Protein AF-A0A8S0R671-F1 (afdb_monomer)

Radius of gyration: 24.03 Å; Cα contacts (8 Å, |Δi|>4): 93; chains: 1; bounding box: 63×41×82 Å

Mean predicted aligned error: 10.49 Å

InterPro domains:
  IPR001005 SANT/Myb domain [PF00249] (14-62)
  IPR001005 SANT/Myb domain [PF00249] (70-111)
  IPR001005 SANT/Myb domain [PS50090] (9-62)
  IPR001005 SANT/Myb domain [PS50090] (63-113)
  IPR001005 SANT/Myb domain [SM00717] (13-64)
  IPR001005 SANT/Myb domain [SM00717] (67-115)
  IPR001005 SANT/Myb domain [cd00167] (17-62)
  IPR001005 SANT/Myb domain [cd00167] (70-111)
  IPR009057 Homedomain-like superfamily [SSF46689] (11-109)
  IPR017930 Myb domain [PS51294] (9-66)
  IPR017930 Myb domain [PS51294] (67-117)

Organism: NCBI:txid158383

Secondary structure (DSSP, 8-state):
-PPPPSS-SSSPPPSPPPHHHHHHHHHHHHHH-S-S-TTTHHHHTT-SS-HHHHHHHIIIIISTT---SPPPHHHHHHHHHHHHHH-S-HHHHHTTSTT--HHHHHHHIIIIIHHHHHHHHHHHHHHTT------------

Foldseek 3Di:
DDDDPQDPPPQQDDDDDDPVNLVLLLVLCVVPNPPDDLSCSCVVSVHSHTSVVSVCCQQQPRPPFADPDDDDPVLLVLLLVCCVVPNLPLCVSVVVPGNHHSVNSVVCCVPPNVVVSCVPPPVVVVVVPDDDPPPPPPDDD

Solvent-accessible surface area (backbone atoms only — not compara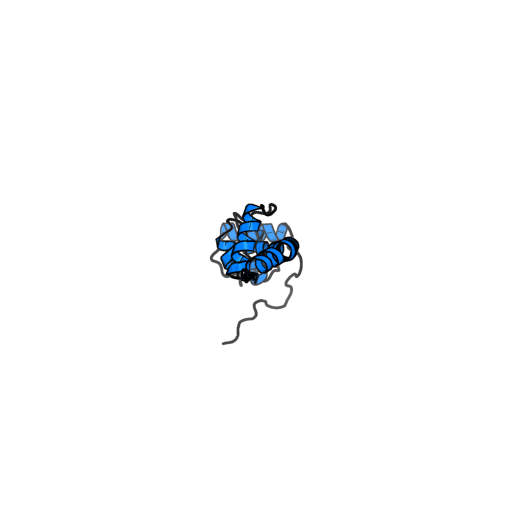ble to full-atom values): 8760 Å² total; per-residue (Å²): 136,82,80,75,72,76,58,77,86,78,78,61,66,81,78,85,84,49,73,68,58,51,48,37,52,48,54,45,37,75,73,65,46,85,88,59,66,42,74,57,42,23,66,77,44,74,41,56,45,41,16,70,56,53,50,52,46,35,74,71,71,65,45,85,71,63,61,87,68,83,87,46,74,67,55,50,52,52,53,53,54,45,34,74,76,63,45,91,48,34,66,64,55,24,73,77,36,92,36,48,40,33,67,55,53,53,49,44,34,76,75,56,42,54,64,52,46,57,67,62,46,51,59,58,57,58,64,72,68,64,76,80,79,81,78,78,78,80,75,88,130

Structure (mmCIF, N/CA/C/O backbone):
data_AF-A0A8S0R671-F1
#
_entry.id   AF-A0A8S0R671-F1
#
loop_
_atom_site.group_PDB
_atom_site.id
_atom_site.type_symbol
_atom_site.label_atom_id
_atom_site.label_alt_id
_atom_site.label_comp_id
_atom_site.label_asym_id
_atom_site.label_entity_id
_atom_site.label_seq_id
_atom_site.pdbx_PDB_ins_code
_atom_site.Cartn_x
_atom_site.Cartn_y
_atom_site.Cartn_z
_atom_site.occupancy
_atom_site.B_iso_or_equiv
_atom_site.auth_seq_id
_atom_site.auth_comp_id
_atom_site.auth_asym_id
_atom_site.auth_atom_id
_atom_site.pdbx_PDB_model_num
ATOM 1 N N . MET A 1 1 ? 8.371 -31.415 -7.630 1.00 36.06 1 MET A N 1
ATOM 2 C CA . MET A 1 1 ? 8.473 -30.213 -8.490 1.00 36.06 1 MET A CA 1
ATOM 3 C C . MET A 1 1 ? 9.060 -29.065 -7.672 1.00 36.06 1 MET A C 1
ATOM 5 O O . MET A 1 1 ? 8.401 -28.579 -6.759 1.00 36.06 1 MET A O 1
ATOM 9 N N . GLY A 1 2 ? 10.325 -28.704 -7.906 1.00 46.03 2 GLY A N 1
ATOM 10 C CA . GLY A 1 2 ? 11.020 -27.655 -7.149 1.00 46.03 2 GLY A CA 1
ATOM 11 C C . GLY A 1 2 ? 10.556 -26.263 -7.574 1.00 46.03 2 GLY A C 1
ATOM 12 O O . GLY A 1 2 ? 10.480 -25.978 -8.765 1.00 46.03 2 GLY A O 1
ATOM 13 N N . ARG A 1 3 ? 10.226 -25.390 -6.616 1.00 56.22 3 ARG A N 1
ATOM 14 C CA . ARG A 1 3 ? 9.912 -23.986 -6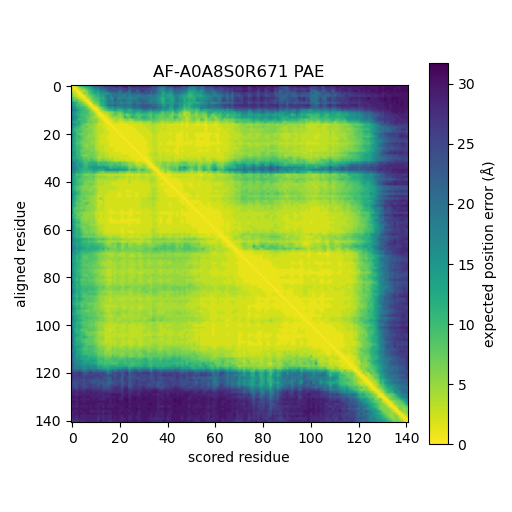.914 1.00 56.22 3 ARG A CA 1
ATOM 15 C C . ARG A 1 3 ? 11.162 -23.326 -7.494 1.00 56.22 3 ARG A C 1
ATOM 17 O O . ARG A 1 3 ? 12.172 -23.234 -6.799 1.00 56.22 3 ARG A O 1
ATOM 24 N N . THR A 1 4 ? 11.089 -22.854 -8.736 1.00 55.31 4 THR A N 1
ATOM 25 C CA . THR A 1 4 ? 12.147 -22.041 -9.344 1.00 55.31 4 THR A CA 1
ATOM 26 C C . THR A 1 4 ? 12.462 -20.866 -8.413 1.00 55.31 4 THR A C 1
ATOM 28 O O . THR A 1 4 ? 11.531 -20.175 -7.979 1.00 55.31 4 THR A O 1
ATOM 31 N N . PRO A 1 5 ? 13.736 -20.628 -8.055 1.00 60.19 5 PRO A N 1
ATOM 32 C CA . PRO A 1 5 ? 14.099 -19.487 -7.232 1.00 60.19 5 PRO A CA 1
ATOM 33 C C . PRO A 1 5 ? 13.581 -18.198 -7.877 1.00 60.19 5 PRO A C 1
ATOM 35 O O . PRO A 1 5 ? 13.854 -17.922 -9.040 1.00 60.19 5 PRO A O 1
ATOM 38 N N . CYS A 1 6 ? 12.844 -17.392 -7.109 1.00 58.38 6 CYS A N 1
ATOM 39 C CA . CYS A 1 6 ? 12.229 -16.133 -7.559 1.00 58.38 6 CYS A CA 1
ATOM 40 C C . CYS A 1 6 ? 13.254 -15.091 -8.076 1.00 58.38 6 CYS A C 1
ATOM 42 O O . CYS A 1 6 ? 12.870 -14.038 -8.589 1.00 58.38 6 CYS A O 1
ATOM 44 N N . CYS A 1 7 ? 14.553 -15.339 -7.905 1.00 61.09 7 CYS A N 1
ATOM 45 C CA . CYS A 1 7 ? 15.629 -14.468 -8.346 1.00 61.09 7 CYS A CA 1
ATOM 46 C C . CYS A 1 7 ? 16.919 -15.259 -8.605 1.00 61.09 7 CYS A C 1
ATOM 48 O O . CYS A 1 7 ? 17.367 -16.037 -7.761 1.00 61.09 7 CYS A O 1
ATOM 50 N N . VAL A 1 8 ? 17.559 -14.993 -9.746 1.00 58.25 8 VAL A N 1
ATOM 51 C CA . VAL A 1 8 ? 18.979 -15.301 -9.947 1.00 58.25 8 VAL A CA 1
ATOM 52 C C . VAL A 1 8 ? 19.743 -14.314 -9.058 1.00 58.25 8 VAL A C 1
ATOM 54 O O . VAL A 1 8 ? 19.559 -13.105 -9.175 1.00 58.25 8 VAL A O 1
ATOM 57 N N . LYS A 1 9 ? 20.504 -14.807 -8.076 1.00 57.28 9 LYS A N 1
ATOM 58 C CA . LYS A 1 9 ? 21.034 -14.013 -6.944 1.00 57.28 9 LYS A CA 1
ATOM 59 C C . LYS A 1 9 ? 22.060 -12.928 -7.321 1.00 57.28 9 LYS A C 1
ATOM 61 O O . LYS A 1 9 ? 22.477 -12.181 -6.440 1.00 57.28 9 LYS A O 1
ATOM 66 N N . ALA A 1 10 ? 22.455 -12.805 -8.585 1.00 56.50 10 ALA A N 1
ATOM 67 C CA . ALA A 1 10 ? 23.418 -11.799 -9.013 1.00 56.50 10 ALA A CA 1
ATOM 68 C C . ALA A 1 10 ? 22.731 -10.433 -9.234 1.00 56.50 10 ALA A C 1
ATOM 70 O O . ALA A 1 10 ? 21.884 -10.288 -10.109 1.00 56.50 10 ALA A O 1
ATOM 71 N N . ASN A 1 11 ? 23.124 -9.420 -8.451 1.00 65.81 11 ASN A N 1
ATOM 72 C CA . ASN A 1 11 ? 22.869 -7.985 -8.687 1.00 65.81 11 ASN A CA 1
ATOM 73 C C . ASN A 1 11 ? 21.435 -7.433 -8.515 1.00 65.81 11 ASN A C 1
ATOM 75 O O . ASN A 1 11 ? 21.104 -6.388 -9.081 1.00 65.81 11 ASN A O 1
ATOM 79 N N . VAL A 1 12 ? 20.588 -8.052 -7.685 1.00 75.81 12 VAL A N 1
ATOM 80 C CA . VAL A 1 12 ? 19.294 -7.449 -7.298 1.00 75.81 12 VAL A CA 1
ATOM 81 C C . VAL A 1 12 ? 19.500 -6.374 -6.221 1.00 75.81 12 VAL A C 1
ATOM 83 O O . VAL A 1 12 ? 19.967 -6.677 -5.121 1.00 75.81 12 VAL A O 1
ATOM 86 N N . LYS A 1 13 ? 19.097 -5.128 -6.503 1.00 77.81 13 LYS A N 1
ATOM 87 C CA . LYS A 1 13 ? 19.128 -4.008 -5.549 1.00 77.81 13 LYS A CA 1
ATOM 88 C C . LYS A 1 13 ? 18.127 -4.257 -4.416 1.00 77.81 13 LYS A C 1
ATOM 90 O O . LYS A 1 13 ? 16.940 -4.502 -4.651 1.00 77.81 13 LYS A O 1
ATOM 95 N N . LYS A 1 14 ? 18.609 -4.170 -3.175 1.00 78.31 14 LYS A N 1
ATOM 96 C CA . LYS A 1 14 ? 17.790 -4.177 -1.953 1.00 78.31 14 LYS A CA 1
ATOM 97 C C . LYS A 1 14 ? 17.642 -2.743 -1.433 1.00 78.31 14 LYS A C 1
ATOM 99 O O . LYS A 1 14 ? 18.521 -1.919 -1.659 1.00 78.31 14 LYS A O 1
ATOM 104 N N . GLY A 1 15 ? 16.543 -2.458 -0.736 1.00 86.56 15 GLY A N 1
ATOM 105 C CA . GLY A 1 15 ? 16.280 -1.148 -0.127 1.00 86.56 15 GLY A CA 1
ATOM 106 C C . GLY A 1 15 ? 15.115 -0.384 -0.760 1.00 86.56 15 GLY A C 1
ATOM 107 O O . GLY A 1 15 ? 14.314 -0.952 -1.510 1.00 86.56 15 GLY A O 1
ATOM 108 N N . HIS A 1 16 ? 15.015 0.901 -0.422 1.00 91.88 16 HIS A N 1
ATOM 109 C CA . HIS A 1 16 ? 13.930 1.795 -0.833 1.00 91.88 16 HIS A CA 1
ATOM 110 C C . HIS A 1 16 ? 13.828 1.919 -2.354 1.00 91.88 16 HIS A C 1
ATOM 112 O O . HIS A 1 16 ? 14.839 1.861 -3.055 1.00 91.88 16 HIS A O 1
ATOM 118 N N . TRP A 1 17 ? 12.600 2.031 -2.857 1.00 94.94 17 TRP A N 1
ATOM 119 C CA . TRP A 1 17 ? 12.326 2.345 -4.258 1.00 94.94 17 TRP A CA 1
ATOM 120 C C . TRP A 1 17 ? 12.594 3.823 -4.502 1.00 94.94 17 TRP A C 1
ATOM 122 O O . TRP A 1 17 ? 12.148 4.656 -3.714 1.00 94.94 17 TRP A O 1
ATOM 132 N N . THR A 1 18 ? 13.337 4.131 -5.560 1.00 95.38 18 THR A N 1
ATOM 133 C CA . THR A 1 18 ? 13.540 5.519 -5.982 1.00 95.38 18 THR A CA 1
ATOM 134 C C . THR A 1 18 ? 12.423 5.961 -6.933 1.00 95.38 18 THR A C 1
ATOM 136 O O . THR A 1 18 ? 11.780 5.102 -7.550 1.00 95.38 18 THR A O 1
ATOM 139 N N . PRO A 1 19 ? 12.187 7.276 -7.089 1.00 95.56 19 PRO A N 1
ATOM 140 C CA . PRO A 1 19 ? 11.196 7.789 -8.033 1.00 95.56 19 PRO A CA 1
ATOM 141 C C . PRO A 1 19 ? 11.413 7.295 -9.470 1.00 95.56 19 PRO A C 1
ATOM 143 O O . PRO A 1 19 ? 10.449 7.002 -10.170 1.00 95.56 19 PRO A O 1
ATOM 146 N N . GLU A 1 20 ? 12.665 7.121 -9.897 1.00 95.81 20 GLU A N 1
ATOM 147 C CA . GLU A 1 20 ? 13.006 6.613 -11.232 1.00 95.81 20 GLU A CA 1
ATOM 148 C C . GLU A 1 20 ? 12.625 5.136 -11.384 1.00 95.81 20 GLU A C 1
ATOM 150 O O . GLU A 1 20 ? 12.154 4.713 -12.440 1.00 95.81 20 GLU A O 1
ATOM 155 N N . GLU A 1 21 ? 12.818 4.330 -10.333 1.00 95.94 21 GLU A N 1
ATOM 156 C CA . GLU A 1 21 ? 12.378 2.932 -10.324 1.00 95.94 21 GLU A CA 1
ATOM 157 C C . GLU A 1 21 ? 10.845 2.841 -10.368 1.00 95.94 21 GLU A C 1
ATOM 159 O O . GLU A 1 21 ? 10.298 2.016 -11.103 1.00 95.94 21 GLU A O 1
ATOM 164 N N . ASP A 1 22 ? 10.151 3.701 -9.618 1.00 96.50 22 ASP A N 1
ATOM 165 C CA . ASP A 1 22 ? 8.688 3.773 -9.623 1.00 96.50 22 ASP A CA 1
ATOM 166 C C . ASP A 1 22 ? 8.140 4.211 -10.984 1.00 96.50 22 ASP A C 1
ATOM 168 O O . ASP A 1 22 ? 7.158 3.638 -11.457 1.00 96.50 22 ASP A O 1
ATOM 172 N N . TRP A 1 23 ? 8.780 5.191 -11.626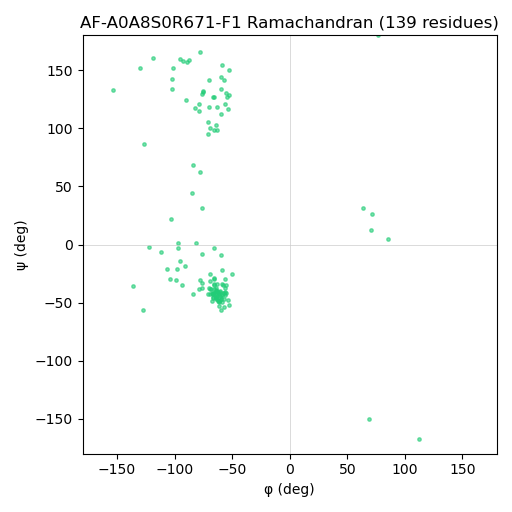 1.00 96.38 23 TRP A N 1
ATOM 173 C CA . TRP A 1 23 ? 8.407 5.658 -12.959 1.00 96.38 23 TRP A CA 1
ATOM 174 C C . TRP A 1 23 ? 8.543 4.542 -13.999 1.00 96.38 23 TRP A C 1
ATOM 176 O O . TRP A 1 23 ? 7.573 4.244 -14.691 1.00 96.38 23 TRP A O 1
ATOM 186 N N . LYS A 1 24 ? 9.684 3.838 -14.031 1.00 96.06 24 LYS A N 1
ATOM 187 C CA . LYS A 1 24 ? 9.887 2.682 -14.926 1.00 96.06 24 LYS A CA 1
ATOM 188 C C . LYS A 1 24 ? 8.841 1.592 -14.711 1.00 96.06 24 LYS A C 1
ATOM 190 O O . LYS A 1 24 ? 8.354 0.990 -15.666 1.00 96.06 24 LYS A O 1
ATOM 195 N N . LEU A 1 25 ? 8.506 1.312 -13.449 1.00 95.38 25 LEU A N 1
ATOM 196 C CA . LEU A 1 25 ? 7.492 0.316 -13.124 1.00 95.38 25 LEU A CA 1
ATOM 197 C C . LEU A 1 25 ? 6.101 0.760 -13.597 1.00 95.38 25 LEU A C 1
ATOM 199 O O . LEU A 1 25 ? 5.383 -0.058 -14.162 1.00 95.38 25 LEU A O 1
ATOM 203 N N . LYS A 1 26 ? 5.734 2.032 -13.399 1.00 94.69 26 LYS A N 1
ATOM 204 C CA . LYS A 1 26 ? 4.465 2.601 -13.881 1.00 94.69 26 LYS A CA 1
ATOM 205 C C . LYS A 1 26 ? 4.357 2.558 -15.396 1.00 94.69 26 LYS A C 1
ATOM 207 O O . LYS A 1 26 ? 3.411 1.971 -15.909 1.00 94.69 26 LYS A O 1
ATOM 212 N N . GLU A 1 27 ? 5.359 3.084 -16.090 1.00 94.88 27 GLU A N 1
ATOM 213 C CA . GLU A 1 27 ? 5.400 3.118 -17.550 1.00 94.88 27 GLU A CA 1
ATOM 214 C C . GLU A 1 27 ? 5.248 1.709 -18.142 1.00 94.88 27 GLU A C 1
ATOM 216 O O . GLU A 1 27 ? 4.475 1.486 -19.074 1.00 94.88 27 GLU A O 1
ATOM 221 N N . TYR A 1 28 ? 5.946 0.725 -17.567 1.00 94.25 28 TYR A N 1
ATOM 222 C CA . TYR A 1 28 ? 5.829 -0.658 -18.013 1.00 94.25 28 TYR A CA 1
ATOM 223 C C . TYR A 1 28 ? 4.405 -1.210 -17.841 1.00 94.25 28 TYR A C 1
ATOM 225 O O . TYR A 1 28 ? 3.902 -1.886 -18.739 1.00 94.25 28 TYR A O 1
ATOM 233 N N . MET A 1 29 ? 3.756 -0.928 -16.707 1.00 92.69 29 MET A N 1
ATOM 234 C CA . MET A 1 29 ? 2.397 -1.400 -16.402 1.00 92.69 29 MET A CA 1
ATOM 235 C C . MET A 1 29 ? 1.336 -0.752 -17.280 1.00 92.69 29 MET A C 1
ATOM 237 O O . MET A 1 29 ? 0.399 -1.424 -17.695 1.00 92.69 29 MET A O 1
ATOM 241 N N . GLU A 1 30 ? 1.484 0.534 -17.580 1.00 90.81 30 GLU A N 1
ATOM 242 C CA . GLU A 1 30 ? 0.577 1.255 -18.474 1.00 90.81 30 GLU A CA 1
ATOM 243 C C . GLU A 1 30 ? 0.672 0.718 -19.907 1.00 90.81 30 GLU A C 1
ATOM 245 O O . GLU A 1 30 ? -0.347 0.557 -20.572 1.00 90.81 30 GLU A O 1
ATOM 250 N N . LYS A 1 31 ? 1.882 0.361 -20.361 1.00 90.75 31 LYS A N 1
ATOM 251 C CA . LYS A 1 31 ? 2.116 -0.182 -21.709 1.00 90.75 31 LYS A CA 1
ATOM 252 C C . LYS A 1 31 ? 1.704 -1.647 -21.878 1.00 90.75 31 LYS A C 1
ATOM 254 O O . LYS A 1 31 ? 1.261 -2.026 -22.955 1.00 90.75 31 LYS A O 1
ATOM 259 N N . ASN A 1 32 ? 1.906 -2.486 -20.858 1.00 89.25 32 ASN A N 1
ATOM 260 C CA . ASN A 1 32 ? 1.764 -3.948 -20.973 1.00 89.25 32 ASN A CA 1
ATOM 261 C C . ASN A 1 32 ? 0.576 -4.518 -20.178 1.00 89.25 32 ASN A C 1
ATOM 263 O O . ASN A 1 32 ? 0.304 -5.714 -20.267 1.00 89.25 32 ASN A O 1
ATOM 267 N N . GLY A 1 33 ? -0.110 -3.693 -19.385 1.00 83.88 33 GLY A N 1
ATOM 268 C CA . GLY A 1 33 ? -1.156 -4.128 -18.467 1.00 83.88 33 GLY A CA 1
ATOM 269 C C . GLY A 1 33 ? -0.623 -4.790 -17.190 1.00 83.88 33 GLY A C 1
ATOM 270 O O . GLY A 1 33 ? 0.579 -4.926 -16.953 1.00 83.88 33 GLY A O 1
ATOM 271 N N . THR A 1 34 ? -1.556 -5.197 -16.328 1.00 77.69 34 THR A N 1
ATOM 272 C CA . THR A 1 34 ? -1.280 -5.807 -15.014 1.00 77.69 34 THR A CA 1
ATOM 273 C C . THR A 1 34 ? -1.281 -7.338 -15.042 1.00 77.69 34 THR A C 1
ATOM 275 O O . THR A 1 34 ? -0.783 -7.975 -14.106 1.00 77.69 34 THR A O 1
ATOM 278 N N . GLU A 1 35 ? -1.796 -7.932 -16.120 1.00 67.56 35 GLU A N 1
ATOM 279 C CA . GLU A 1 35 ? -1.820 -9.372 -16.389 1.00 67.56 35 GLU A CA 1
ATOM 280 C C . GLU A 1 35 ? -0.492 -9.806 -17.019 1.00 67.56 35 GLU A C 1
ATOM 282 O O . GLU A 1 35 ? -0.383 -10.128 -18.197 1.00 67.56 35 GLU A O 1
ATOM 287 N N . GLY A 1 36 ? 0.571 -9.749 -16.217 1.00 70.94 36 GLY A N 1
ATOM 288 C CA . GLY A 1 36 ? 1.931 -10.015 -16.673 1.00 70.94 36 GLY A CA 1
ATOM 289 C C . GLY A 1 36 ? 2.682 -11.003 -15.790 1.00 70.94 36 GLY A C 1
ATOM 290 O O . GLY A 1 36 ? 2.480 -11.093 -14.575 1.00 70.94 36 GLY A O 1
ATOM 291 N N . ASN A 1 37 ? 3.629 -11.724 -16.393 1.00 83.62 37 ASN A N 1
ATOM 292 C CA . ASN A 1 37 ? 4.569 -12.557 -15.653 1.00 83.62 37 ASN A CA 1
ATOM 293 C C . ASN A 1 37 ? 5.566 -11.676 -14.879 1.00 83.62 37 ASN A C 1
ATOM 295 O O . ASN A 1 37 ? 6.621 -11.288 -15.399 1.00 83.62 37 ASN A O 1
ATOM 299 N N . TRP A 1 38 ? 5.244 -11.425 -13.605 1.00 89.19 38 TRP A N 1
ATOM 300 C CA . TRP A 1 38 ? 6.073 -10.687 -12.648 1.00 89.19 38 TRP A CA 1
ATOM 301 C C . TRP A 1 38 ? 7.516 -11.185 -12.573 1.00 89.19 38 TRP A C 1
ATOM 303 O O . TRP A 1 38 ? 8.390 -10.408 -12.216 1.00 89.19 38 TRP A O 1
ATOM 313 N N . THR A 1 39 ? 7.800 -12.444 -12.910 1.00 86.44 39 THR A N 1
ATOM 314 C CA . THR A 1 39 ? 9.162 -12.997 -12.890 1.00 86.44 39 THR A CA 1
ATOM 315 C C . THR A 1 39 ? 10.054 -12.350 -13.949 1.00 86.44 39 THR A C 1
ATOM 317 O O . THR A 1 39 ? 11.197 -12.012 -13.658 1.00 86.44 39 THR A O 1
ATOM 320 N N . THR A 1 40 ? 9.529 -12.132 -15.158 1.00 87.06 40 THR A N 1
ATOM 321 C CA . THR A 1 40 ? 10.290 -11.549 -16.286 1.00 87.06 40 THR A CA 1
ATOM 322 C C . THR A 1 40 ? 10.186 -10.028 -16.357 1.00 87.06 40 THR A C 1
ATOM 324 O O . THR A 1 40 ? 11.018 -9.368 -16.978 1.00 87.06 40 THR A O 1
ATOM 327 N N . LEU A 1 41 ? 9.174 -9.467 -15.692 1.00 91.62 41 LEU A N 1
ATOM 328 C CA . LEU A 1 41 ? 8.859 -8.046 -15.719 1.00 91.62 41 LEU A CA 1
ATOM 329 C C . LEU A 1 41 ? 10.037 -7.133 -15.351 1.00 91.62 41 LEU A C 1
ATOM 331 O O . LEU A 1 41 ? 10.272 -6.187 -16.096 1.00 91.62 41 LEU A O 1
ATOM 335 N N . PRO A 1 42 ? 10.808 -7.371 -14.268 1.00 91.31 42 PRO A N 1
ATOM 336 C CA . PRO A 1 42 ? 11.860 -6.441 -13.878 1.00 91.31 42 PRO A CA 1
ATOM 337 C C . PRO A 1 42 ? 12.922 -6.272 -14.963 1.00 91.31 42 PRO A C 1
ATOM 339 O O . PRO A 1 42 ? 13.332 -5.151 -15.237 1.00 91.31 42 PRO A O 1
ATOM 342 N N . GLN A 1 43 ? 13.316 -7.365 -15.624 1.00 89.56 43 GLN A N 1
ATOM 343 C CA . GLN A 1 43 ? 14.291 -7.319 -16.712 1.00 89.56 43 GLN A CA 1
ATOM 344 C C . GLN A 1 43 ? 13.752 -6.514 -17.898 1.00 89.56 43 GLN A C 1
ATOM 346 O O . GLN A 1 43 ? 14.451 -5.645 -18.410 1.00 89.56 43 GLN A O 1
ATOM 351 N N . LYS A 1 44 ? 12.494 -6.754 -18.290 1.00 90.75 44 LYS A N 1
ATOM 352 C CA . LYS A 1 44 ? 11.842 -6.032 -19.393 1.00 90.75 44 LYS A CA 1
ATOM 353 C C . LYS A 1 44 ? 11.635 -4.543 -19.090 1.00 90.75 44 LYS A C 1
ATOM 355 O O . LYS A 1 44 ? 11.753 -3.724 -19.989 1.00 90.75 44 LYS A O 1
ATOM 360 N N . ALA A 1 45 ? 11.373 -4.194 -17.832 1.00 91.81 45 ALA A N 1
ATOM 361 C CA . ALA A 1 45 ? 11.230 -2.814 -17.367 1.00 91.81 45 ALA A CA 1
ATOM 362 C C . ALA A 1 45 ? 12.580 -2.116 -17.085 1.00 91.81 45 ALA A C 1
ATOM 364 O O . ALA A 1 45 ? 12.604 -0.984 -16.601 1.00 91.81 45 ALA A O 1
ATOM 365 N N . GLY A 1 46 ? 13.719 -2.785 -17.312 1.00 92.00 46 GLY A N 1
ATOM 366 C CA . GLY A 1 46 ? 15.042 -2.224 -17.017 1.00 92.00 46 GLY A CA 1
ATOM 367 C C . GLY A 1 46 ? 15.273 -1.949 -15.522 1.00 92.00 46 GLY A C 1
ATOM 368 O O . GLY A 1 46 ? 15.979 -1.001 -15.159 1.00 92.00 46 GLY A O 1
ATOM 369 N N . LEU A 1 47 ? 14.655 -2.752 -14.652 1.00 92.62 47 LEU A N 1
ATOM 370 C CA . LEU A 1 47 ? 14.737 -2.673 -13.196 1.00 92.62 47 LEU A CA 1
ATOM 371 C C . LEU A 1 47 ? 15.677 -3.742 -12.641 1.00 92.62 47 LEU A C 1
ATOM 373 O O . LEU A 1 47 ? 15.541 -4.934 -12.911 1.00 92.62 47 LEU A O 1
ATOM 377 N N . ARG A 1 48 ? 16.564 -3.336 -11.730 1.00 91.75 48 ARG A N 1
ATOM 378 C CA . ARG A 1 48 ? 17.404 -4.255 -10.940 1.00 91.75 48 ARG A CA 1
ATOM 379 C C . ARG A 1 48 ? 16.669 -4.765 -9.694 1.00 91.75 48 ARG A C 1
ATOM 381 O O . ARG A 1 48 ? 17.221 -4.783 -8.596 1.00 91.75 48 ARG A O 1
ATOM 388 N N . ARG A 1 49 ? 15.400 -5.145 -9.851 1.00 91.19 49 ARG A N 1
ATOM 389 C CA . ARG A 1 49 ? 14.504 -5.635 -8.788 1.00 91.19 49 ARG A CA 1
ATOM 390 C C . ARG A 1 49 ? 14.058 -7.060 -9.093 1.00 91.19 49 ARG A C 1
ATOM 392 O O . ARG A 1 49 ? 14.141 -7.512 -10.225 1.00 91.19 49 ARG A O 1
ATOM 399 N N . CYS A 1 50 ? 13.583 -7.790 -8.087 1.00 90.81 50 CYS A N 1
ATOM 400 C CA . CYS A 1 50 ? 12.951 -9.088 -8.324 1.00 90.81 50 CYS A CA 1
ATOM 401 C C . CYS A 1 50 ? 11.445 -8.928 -8.561 1.00 90.81 50 CYS A C 1
ATOM 403 O O . CYS A 1 50 ? 10.827 -7.976 -8.077 1.00 90.81 50 CYS A O 1
ATOM 405 N N . GLY A 1 51 ? 10.838 -9.905 -9.236 1.00 90.44 51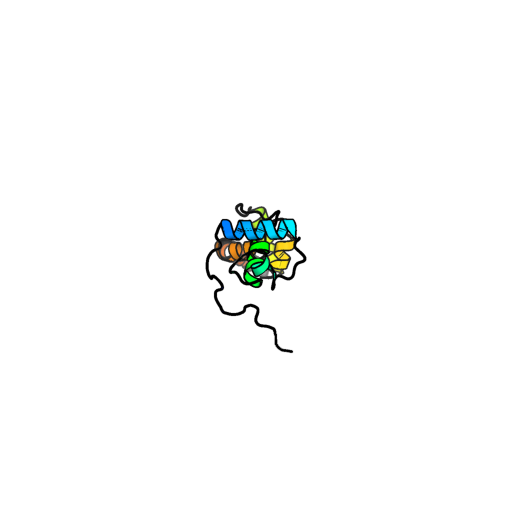 GLY A N 1
ATOM 406 C CA . GLY A 1 51 ? 9.416 -9.871 -9.580 1.00 90.44 51 GLY A CA 1
ATOM 407 C C . GLY A 1 51 ? 8.487 -9.680 -8.389 1.00 90.44 51 GLY A C 1
ATOM 408 O O . GLY A 1 51 ? 7.570 -8.861 -8.426 1.00 90.44 51 GLY A O 1
ATOM 409 N N . LYS A 1 52 ? 8.784 -10.362 -7.276 1.00 89.94 52 LYS A N 1
ATOM 410 C CA . LYS A 1 52 ? 8.057 -10.186 -6.013 1.00 89.94 52 LYS A CA 1
ATOM 411 C C . LYS A 1 52 ? 8.108 -8.738 -5.515 1.00 89.94 52 LYS A C 1
ATOM 413 O O . LYS A 1 52 ? 7.096 -8.228 -5.044 1.00 89.94 52 LYS A O 1
ATOM 418 N N . SER A 1 53 ? 9.265 -8.080 -5.615 1.00 92.38 53 SER A N 1
ATOM 419 C CA . SER A 1 53 ? 9.421 -6.687 -5.190 1.00 92.38 53 SER A CA 1
ATOM 420 C C . SER A 1 53 ? 8.608 -5.747 -6.076 1.00 92.38 53 SER A C 1
ATOM 422 O O . SER A 1 53 ? 7.868 -4.928 -5.540 1.00 92.38 53 SER A O 1
ATOM 424 N N . CYS A 1 54 ? 8.665 -5.919 -7.402 1.00 94.00 54 CYS A N 1
ATOM 425 C CA . CYS A 1 54 ? 7.858 -5.133 -8.338 1.00 94.00 54 CYS A CA 1
ATOM 426 C C . CYS A 1 54 ? 6.358 -5.316 -8.079 1.00 94.00 54 CYS A C 1
ATOM 428 O O . CYS A 1 54 ? 5.628 -4.332 -7.988 1.00 94.00 54 CYS A O 1
ATOM 430 N N . ARG A 1 55 ? 5.904 -6.561 -7.870 1.00 93.44 55 ARG A N 1
ATOM 431 C CA . ARG A 1 55 ? 4.499 -6.864 -7.559 1.00 93.44 55 ARG A CA 1
ATOM 432 C C . ARG A 1 55 ? 4.027 -6.164 -6.300 1.00 93.44 55 ARG A C 1
ATOM 434 O O . ARG A 1 55 ? 2.982 -5.522 -6.306 1.00 93.44 55 ARG A O 1
ATOM 441 N N . LEU A 1 56 ? 4.799 -6.277 -5.222 1.00 92.88 56 LEU A N 1
ATOM 442 C CA . LEU A 1 56 ? 4.465 -5.622 -3.963 1.00 92.88 56 LEU A CA 1
ATOM 443 C C . LEU A 1 56 ? 4.473 -4.101 -4.103 1.00 92.88 56 LEU A C 1
ATOM 445 O O . LEU A 1 56 ? 3.583 -3.455 -3.557 1.00 92.88 56 LEU A O 1
ATOM 449 N N . ARG A 1 57 ? 5.432 -3.526 -4.837 1.00 95.38 57 ARG A N 1
ATOM 450 C CA . ARG A 1 57 ? 5.487 -2.077 -5.042 1.00 95.38 57 ARG A CA 1
ATOM 451 C C . ARG A 1 57 ? 4.270 -1.575 -5.811 1.00 95.38 57 ARG A C 1
ATOM 453 O O . ARG A 1 57 ? 3.634 -0.621 -5.375 1.00 95.38 57 ARG A O 1
ATOM 460 N N . TRP A 1 58 ? 3.911 -2.257 -6.897 1.00 94.69 58 TRP A N 1
ATOM 461 C CA . TRP A 1 58 ? 2.740 -1.913 -7.692 1.00 94.69 58 TRP A CA 1
ATOM 462 C C . TRP A 1 58 ? 1.454 -1.983 -6.870 1.00 94.69 58 TRP A C 1
ATOM 464 O O . TRP A 1 58 ? 0.761 -0.981 -6.733 1.00 94.69 58 TRP A O 1
ATOM 474 N N . LEU A 1 59 ? 1.170 -3.142 -6.266 1.00 92.94 59 LEU A N 1
ATOM 475 C CA . LEU A 1 59 ? -0.101 -3.385 -5.581 1.00 92.94 59 LEU A CA 1
ATOM 476 C C . LEU A 1 59 ? -0.308 -2.519 -4.335 1.00 92.94 59 LEU A C 1
ATOM 478 O O . LEU A 1 59 ? -1.454 -2.225 -4.016 1.00 92.94 59 LEU A O 1
ATOM 482 N N . ASN A 1 60 ? 0.769 -2.131 -3.644 1.00 94.31 60 ASN A N 1
ATOM 483 C CA . ASN A 1 60 ? 0.666 -1.377 -2.392 1.00 94.31 60 ASN A CA 1
ATOM 484 C C . ASN A 1 60 ? 0.852 0.136 -2.549 1.00 94.31 60 ASN A C 1
ATOM 486 O O . ASN A 1 60 ? 0.443 0.871 -1.660 1.00 94.31 60 ASN A O 1
ATOM 490 N N . TYR A 1 61 ? 1.494 0.611 -3.623 1.00 93.69 61 TYR A N 1
ATOM 491 C CA . TYR A 1 61 ? 1.881 2.026 -3.716 1.00 93.69 61 TYR A CA 1
ATOM 492 C C . TYR A 1 61 ? 1.611 2.692 -5.061 1.00 93.69 61 TYR A C 1
ATOM 494 O O . TYR A 1 61 ? 1.316 3.880 -5.071 1.00 93.69 61 TYR A O 1
ATOM 502 N N . LEU A 1 62 ? 1.760 1.987 -6.188 1.00 93.94 62 LEU A N 1
ATOM 503 C CA . LEU A 1 62 ? 1.763 2.645 -7.505 1.00 93.94 62 LEU A CA 1
ATOM 504 C C . LEU A 1 62 ? 0.493 2.421 -8.321 1.00 93.94 62 LEU A C 1
ATOM 506 O O . LEU A 1 62 ? 0.243 3.197 -9.242 1.00 93.94 62 LEU A O 1
ATOM 510 N N . ARG A 1 63 ? -0.285 1.375 -8.016 1.00 92.00 63 ARG A N 1
ATOM 511 C CA . ARG A 1 63 ? -1.531 1.083 -8.726 1.00 92.00 63 ARG A CA 1
ATOM 512 C C . ARG A 1 63 ? -2.471 2.297 -8.646 1.00 92.00 63 ARG A C 1
ATOM 514 O O . ARG A 1 63 ? -2.578 2.904 -7.577 1.00 92.00 63 ARG A O 1
ATOM 521 N N . PRO A 1 64 ? -3.210 2.607 -9.724 1.00 90.25 64 PRO A N 1
ATOM 522 C CA . PRO A 1 64 ? -4.239 3.635 -9.684 1.00 90.25 64 PRO A CA 1
ATOM 523 C C . PRO A 1 64 ? -5.239 3.427 -8.540 1.00 90.25 64 PRO A C 1
ATOM 525 O O . PRO A 1 64 ? -5.549 2.292 -8.153 1.00 90.25 64 PRO A O 1
ATOM 528 N N . ASN A 1 65 ? -5.784 4.542 -8.054 1.00 88.56 65 ASN A N 1
ATOM 529 C CA . ASN A 1 65 ? -6.825 4.618 -7.024 1.00 88.56 65 ASN A CA 1
ATOM 530 C C . ASN A 1 65 ? -6.390 4.239 -5.596 1.00 88.56 65 ASN A C 1
ATOM 532 O O . ASN A 1 65 ? -7.250 4.088 -4.728 1.00 88.56 65 ASN A O 1
ATOM 536 N N . ILE A 1 66 ? -5.088 4.116 -5.318 1.00 92.06 66 ILE A N 1
ATOM 537 C CA . ILE A 1 66 ? -4.584 4.023 -3.940 1.00 92.06 66 ILE A CA 1
ATOM 538 C C . ILE A 1 66 ? -4.603 5.417 -3.301 1.00 92.06 66 ILE A C 1
ATOM 540 O O . ILE A 1 66 ? -4.109 6.389 -3.872 1.00 92.06 66 ILE A O 1
ATOM 544 N N . LYS A 1 67 ? -5.184 5.525 -2.103 1.00 89.81 67 LYS A N 1
ATOM 545 C CA . LYS A 1 67 ? -5.247 6.771 -1.333 1.00 89.81 67 LYS A CA 1
ATOM 546 C C . LYS A 1 67 ? -4.034 6.892 -0.417 1.00 89.81 67 LYS A C 1
ATOM 548 O O . LYS A 1 67 ? -3.834 6.061 0.463 1.00 89.81 67 LYS A O 1
ATOM 553 N N . HIS A 1 68 ? -3.303 7.996 -0.546 1.00 86.31 68 HIS A N 1
ATOM 554 C CA . HIS A 1 68 ? -2.142 8.308 0.301 1.00 86.31 68 HIS A CA 1
ATOM 555 C C . HIS A 1 68 ? -2.449 9.254 1.474 1.00 86.31 68 HIS A C 1
ATOM 557 O O . HIS A 1 68 ? -1.550 9.615 2.225 1.00 86.31 68 HIS A O 1
ATOM 563 N N . ARG A 1 69 ? -3.711 9.668 1.636 1.00 89.25 69 ARG A N 1
ATOM 564 C CA . ARG A 1 69 ? -4.156 10.544 2.734 1.00 89.25 69 ARG A CA 1
ATOM 565 C C . ARG A 1 69 ? -4.319 9.788 4.053 1.00 89.25 69 ARG A C 1
ATOM 567 O O . ARG A 1 69 ? -4.411 8.560 4.057 1.00 89.25 69 ARG A O 1
ATOM 574 N N . GLU A 1 70 ? -4.434 10.519 5.155 1.00 91.88 70 GLU A N 1
ATOM 575 C CA . GLU A 1 70 ? -4.713 9.946 6.476 1.00 91.88 70 GLU A CA 1
ATOM 576 C C . GLU A 1 70 ? -6.028 9.156 6.513 1.00 91.88 70 GLU A C 1
ATOM 578 O O . GLU A 1 70 ? -6.924 9.374 5.689 1.00 91.88 70 GLU A O 1
ATOM 583 N N . PHE A 1 71 ? -6.116 8.198 7.439 1.00 94.88 71 PHE A N 1
ATOM 584 C CA . PHE A 1 71 ? -7.349 7.464 7.714 1.00 94.88 71 PHE A CA 1
ATOM 585 C C . PHE A 1 71 ? -8.364 8.376 8.401 1.00 94.88 71 PHE A C 1
ATOM 587 O O . PHE A 1 71 ? -8.003 9.217 9.219 1.00 94.88 71 PHE A O 1
ATOM 594 N N . THR A 1 72 ? -9.630 8.224 8.029 1.00 94.69 72 THR A N 1
ATOM 595 C CA . THR A 1 72 ? -10.746 8.972 8.625 1.00 94.69 72 THR A CA 1
ATOM 596 C C . THR A 1 72 ? -11.378 8.206 9.784 1.00 94.69 72 THR A C 1
ATOM 598 O O . THR A 1 72 ? -11.353 6.978 9.791 1.00 94.69 72 THR A O 1
ATOM 601 N N . ASP A 1 73 ? -12.070 8.903 10.688 1.00 92.88 73 ASP A N 1
ATOM 602 C CA . ASP A 1 73 ? -12.795 8.272 11.804 1.00 92.88 73 ASP A CA 1
ATOM 603 C C . ASP A 1 73 ? -13.829 7.227 11.356 1.00 92.88 73 ASP A C 1
ATOM 605 O O . ASP A 1 73 ? -14.122 6.270 12.074 1.00 92.88 73 ASP A O 1
ATOM 609 N N . ASN A 1 74 ? -14.405 7.386 10.161 1.00 93.94 74 ASN A N 1
ATOM 610 C CA . ASN A 1 74 ? -15.292 6.372 9.600 1.00 93.94 74 ASN A CA 1
ATOM 611 C C . ASN A 1 74 ? -14.519 5.100 9.212 1.00 93.94 74 ASN A C 1
ATOM 613 O O . ASN A 1 74 ? -14.969 3.992 9.499 1.00 93.94 74 ASN A O 1
ATOM 617 N N . GLU A 1 75 ? -13.341 5.253 8.597 1.00 96.00 75 GLU A N 1
ATOM 618 C CA . GLU A 1 75 ? -12.456 4.124 8.296 1.00 96.00 75 GLU A CA 1
ATOM 619 C C . GLU A 1 75 ? -11.982 3.445 9.594 1.00 96.00 75 GLU A C 1
ATOM 621 O O . GLU A 1 75 ? -12.009 2.218 9.660 1.00 96.00 75 GLU A O 1
ATOM 626 N N . ASP A 1 76 ? -11.655 4.203 10.650 1.00 94.56 76 ASP A N 1
ATOM 627 C CA . ASP A 1 76 ? -11.323 3.663 11.981 1.00 94.56 76 ASP A CA 1
ATOM 628 C C . ASP A 1 76 ? -12.411 2.721 12.497 1.00 94.56 76 ASP A C 1
ATOM 630 O O . ASP A 1 76 ? -12.127 1.588 12.890 1.00 94.56 76 ASP A O 1
ATOM 634 N N . ARG A 1 77 ? -13.670 3.181 12.489 1.00 92.81 77 ARG A N 1
ATOM 635 C CA . ARG A 1 77 ? -14.817 2.406 12.987 1.00 92.81 77 ARG A CA 1
ATOM 636 C C . ARG A 1 77 ? -14.987 1.106 12.211 1.00 92.81 77 ARG A C 1
ATOM 638 O O . ARG A 1 77 ? -15.176 0.059 12.829 1.00 92.81 77 ARG A O 1
ATOM 645 N N . ILE A 1 78 ? -14.878 1.163 10.883 1.00 95.31 78 ILE A N 1
ATOM 646 C CA . ILE A 1 78 ? -14.963 -0.020 10.017 1.00 95.31 78 ILE A CA 1
ATOM 647 C C . ILE A 1 78 ? -13.827 -0.996 10.342 1.00 95.31 78 ILE A C 1
ATOM 649 O O . ILE A 1 78 ? -14.085 -2.183 10.544 1.00 95.31 78 ILE A O 1
ATOM 653 N N . ILE A 1 79 ? -12.583 -0.514 10.453 1.00 96.19 79 ILE A N 1
ATOM 654 C CA . ILE A 1 79 ? -11.423 -1.361 10.765 1.00 96.19 79 ILE A CA 1
ATOM 655 C C . ILE A 1 79 ? -11.586 -2.015 12.138 1.00 96.19 79 ILE A C 1
ATOM 657 O O . ILE A 1 79 ? -11.410 -3.225 12.249 1.00 96.19 79 ILE A O 1
ATOM 661 N N . CYS A 1 80 ? -11.938 -1.251 13.174 1.00 94.00 80 CYS A N 1
ATOM 662 C CA . CYS A 1 80 ? -12.116 -1.772 14.530 1.00 94.00 80 CYS A CA 1
ATOM 663 C C . CYS A 1 80 ? -13.262 -2.787 14.613 1.00 94.00 80 CYS A C 1
ATOM 665 O O . CYS A 1 80 ? -13.092 -3.847 15.215 1.00 94.00 80 CYS A O 1
ATOM 667 N N . SER A 1 81 ? -14.405 -2.495 13.987 1.00 92.62 81 SER A N 1
ATOM 668 C CA . SER A 1 81 ? -15.564 -3.393 13.962 1.00 92.62 81 SER A CA 1
ATOM 669 C C . SER A 1 81 ? -15.241 -4.711 13.256 1.00 92.62 81 SER A C 1
ATOM 671 O O . SER A 1 81 ? -15.463 -5.789 13.812 1.00 92.62 81 SER A O 1
ATOM 673 N N . LEU A 1 82 ? -14.637 -4.640 12.066 1.00 95.50 82 LEU A N 1
ATOM 674 C CA . LEU A 1 82 ? -14.251 -5.835 11.325 1.00 95.50 82 LEU A CA 1
ATOM 675 C C . LEU A 1 82 ? -13.137 -6.593 12.045 1.00 95.50 82 LEU A C 1
ATOM 677 O O . LEU A 1 82 ? -13.224 -7.808 12.157 1.00 95.50 82 LEU A O 1
ATOM 681 N N . PHE A 1 83 ? -12.130 -5.926 12.608 1.00 95.06 83 PHE A N 1
ATOM 682 C CA . PHE A 1 83 ? -11.091 -6.616 13.374 1.00 95.06 83 PHE A CA 1
ATOM 683 C C . PHE A 1 83 ? -11.668 -7.360 14.586 1.00 95.06 83 PHE A C 1
ATOM 685 O O . PHE A 1 83 ? -11.277 -8.498 14.836 1.00 95.06 83 PHE A O 1
ATOM 692 N N . ALA A 1 84 ? -12.632 -6.775 15.304 1.00 91.44 84 ALA A N 1
ATOM 693 C CA . ALA A 1 84 ? -13.304 -7.449 16.415 1.00 91.44 84 ALA A CA 1
ATOM 694 C C . ALA A 1 84 ? -14.082 -8.702 15.968 1.00 91.44 84 ALA A C 1
ATOM 696 O O . ALA A 1 84 ? -14.131 -9.686 16.700 1.00 91.44 84 ALA A O 1
ATOM 697 N N . SER A 1 85 ? -14.662 -8.686 14.763 1.00 93.12 85 SER A N 1
ATOM 698 C CA . SER A 1 85 ? -15.438 -9.809 14.220 1.00 93.12 85 SER A CA 1
ATOM 699 C C . SER A 1 85 ? -14.573 -10.884 13.549 1.00 93.12 85 SER A C 1
ATOM 701 O O . SER A 1 85 ? -14.808 -12.081 13.711 1.00 93.12 85 SER A O 1
ATOM 703 N N . ILE A 1 86 ? -13.578 -10.468 12.763 1.00 94.88 86 ILE A N 1
ATOM 704 C CA . ILE A 1 86 ? -12.846 -11.334 11.835 1.00 94.88 86 ILE A CA 1
ATOM 705 C C . ILE A 1 86 ? -11.332 -11.384 12.071 1.00 94.88 86 ILE A C 1
ATOM 707 O O . ILE A 1 86 ? -10.642 -12.152 11.394 1.00 94.88 86 ILE A O 1
ATOM 711 N N . GLY A 1 87 ? -10.814 -10.630 13.037 1.00 94.69 87 GLY A N 1
ATOM 712 C CA . GLY A 1 87 ? -9.396 -10.574 13.379 1.00 94.69 87 GLY A CA 1
ATOM 713 C C . GLY A 1 87 ? -8.540 -9.914 12.297 1.00 94.69 87 GLY A C 1
ATOM 714 O O . GLY A 1 87 ? -8.991 -9.069 11.526 1.00 94.69 87 GLY A O 1
ATOM 715 N N . SER A 1 88 ? -7.278 -10.334 12.200 1.00 96.31 88 SER A N 1
ATOM 716 C CA . SER A 1 88 ? -6.252 -9.783 11.299 1.00 96.31 88 SER A CA 1
ATOM 717 C C . SER A 1 88 ? -6.393 -10.208 9.827 1.00 96.31 88 SER A C 1
ATOM 719 O O . SER A 1 88 ? -5.403 -10.322 9.099 1.00 96.31 88 SER A O 1
ATOM 721 N N . ARG A 1 89 ? -7.623 -10.430 9.348 1.00 97.19 89 ARG A N 1
ATOM 722 C CA . ARG A 1 89 ? -7.930 -10.772 7.949 1.00 97.19 89 ARG A CA 1
ATOM 723 C C . ARG A 1 89 ? -7.890 -9.525 7.051 1.00 97.19 89 ARG A C 1
ATOM 725 O O . ARG A 1 89 ? -8.888 -9.136 6.452 1.00 97.19 89 ARG A O 1
ATOM 732 N N . TRP A 1 90 ? -6.717 -8.899 6.952 1.00 97.50 90 TRP A N 1
ATOM 733 C CA . TRP A 1 90 ? -6.511 -7.579 6.334 1.00 97.50 90 TRP A CA 1
ATOM 734 C C . TRP A 1 90 ? -6.998 -7.461 4.892 1.00 97.50 90 TRP A C 1
ATOM 736 O O . TRP A 1 90 ? -7.541 -6.426 4.526 1.00 97.50 90 TRP A O 1
ATOM 746 N N . SER A 1 91 ? -6.842 -8.511 4.084 1.00 96.00 91 SER A N 1
ATOM 747 C CA . SER A 1 91 ? -7.326 -8.530 2.699 1.00 96.00 91 SER A CA 1
ATOM 748 C C . SER A 1 91 ? -8.848 -8.423 2.605 1.00 96.00 91 SER A C 1
ATOM 750 O O . SER A 1 91 ? -9.355 -7.728 1.729 1.00 96.00 91 SER A O 1
ATOM 752 N N . ILE A 1 92 ? -9.579 -9.056 3.527 1.00 96.69 92 ILE A N 1
ATOM 753 C CA . ILE A 1 92 ? -11.044 -8.971 3.592 1.00 96.69 92 ILE A CA 1
ATOM 754 C C . ILE A 1 92 ? -11.465 -7.577 4.062 1.00 96.69 92 ILE A C 1
ATOM 756 O O . ILE A 1 92 ? -12.366 -6.982 3.478 1.00 96.69 92 ILE A O 1
ATOM 760 N N . ILE A 1 93 ? -10.773 -7.031 5.068 1.00 97.44 93 ILE A N 1
ATOM 761 C CA . ILE A 1 93 ? -11.031 -5.677 5.579 1.00 97.44 93 ILE A CA 1
ATOM 762 C C . ILE A 1 93 ? -10.774 -4.629 4.484 1.00 97.44 93 ILE A C 1
ATOM 764 O O . ILE A 1 93 ? -11.587 -3.728 4.297 1.00 97.44 93 ILE A O 1
ATOM 768 N N . ALA A 1 94 ? -9.699 -4.779 3.704 1.00 96.50 94 ALA A N 1
ATOM 769 C CA . ALA A 1 94 ? -9.391 -3.906 2.568 1.00 96.50 94 ALA A CA 1
ATOM 770 C C . ALA A 1 94 ? -10.498 -3.889 1.512 1.00 96.50 94 ALA A C 1
ATOM 772 O O . ALA A 1 94 ? -10.774 -2.843 0.931 1.00 96.50 94 ALA A O 1
ATOM 773 N N . GLY A 1 95 ? -11.189 -5.017 1.317 1.00 95.88 95 GLY A N 1
ATOM 774 C CA . GLY A 1 95 ? -12.351 -5.099 0.434 1.00 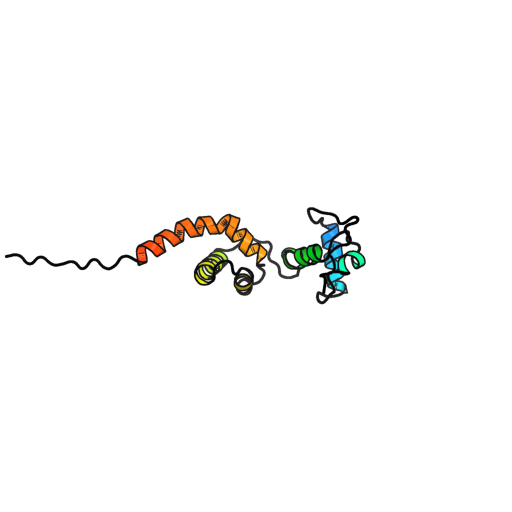95.88 95 GLY A CA 1
ATOM 775 C C . GLY A 1 95 ? -13.498 -4.156 0.820 1.00 95.88 95 GLY A C 1
ATOM 776 O O . GLY A 1 95 ? -14.299 -3.810 -0.040 1.00 95.88 95 GLY A O 1
ATOM 777 N N . GLN A 1 96 ? -13.556 -3.708 2.079 1.00 95.88 96 GLN A N 1
ATOM 778 C CA . GLN A 1 96 ? -14.581 -2.790 2.591 1.00 95.88 96 GLN A CA 1
ATOM 779 C C . GLN A 1 96 ? -14.128 -1.321 2.602 1.00 95.88 96 GLN A C 1
ATOM 781 O O . GLN A 1 96 ? -14.905 -0.442 2.965 1.00 95.88 96 GLN A O 1
ATOM 786 N N . LEU A 1 97 ? -12.877 -1.031 2.221 1.00 95.75 97 LEU A N 1
ATOM 787 C CA . LEU A 1 97 ? -12.276 0.303 2.305 1.00 95.75 97 LEU A CA 1
ATOM 788 C C . LEU A 1 97 ? -11.709 0.733 0.943 1.00 95.75 97 LEU A C 1
ATOM 790 O O . LEU A 1 97 ? -10.518 0.554 0.673 1.00 95.75 97 LEU A O 1
ATOM 794 N N . PRO A 1 98 ? -12.539 1.330 0.065 1.00 93.88 98 PRO A N 1
ATOM 795 C CA . PRO A 1 98 ? -12.125 1.710 -1.280 1.00 93.88 98 PRO A CA 1
ATOM 796 C C . PRO A 1 98 ? -10.906 2.641 -1.293 1.00 93.88 98 PRO A C 1
ATOM 798 O O . PRO A 1 98 ? -10.926 3.759 -0.757 1.00 93.88 98 PRO A O 1
ATOM 801 N N . GLY A 1 99 ? -9.852 2.177 -1.962 1.00 93.62 99 GLY A N 1
ATOM 802 C CA . GLY A 1 99 ? -8.576 2.878 -2.097 1.00 93.62 99 GLY A CA 1
ATOM 803 C C . GLY A 1 99 ? -7.591 2.651 -0.948 1.00 93.62 99 GLY A C 1
ATOM 804 O O . GLY A 1 99 ? -6.525 3.263 -0.961 1.00 93.62 99 GLY A O 1
ATOM 805 N N . ARG A 1 100 ? -7.907 1.780 0.021 1.00 96.00 100 ARG A N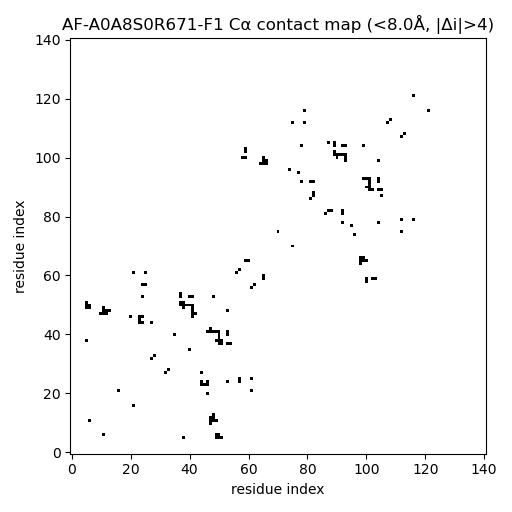 1
ATOM 806 C CA . ARG A 1 100 ? -6.959 1.289 1.032 1.00 96.00 100 ARG A CA 1
ATOM 807 C C . ARG A 1 100 ? -6.492 -0.114 0.689 1.00 96.00 100 ARG A C 1
ATOM 809 O O . ARG A 1 100 ? -7.269 -0.944 0.224 1.00 96.00 100 ARG A O 1
ATOM 816 N N . THR A 1 101 ? -5.220 -0.385 0.941 1.00 96.69 101 THR A N 1
ATOM 817 C CA . THR A 1 101 ? -4.651 -1.724 0.780 1.00 96.69 101 THR A CA 1
ATOM 818 C C . THR A 1 101 ? -4.661 -2.480 2.107 1.00 96.69 101 THR A C 1
ATOM 820 O O . THR A 1 101 ? -4.723 -1.895 3.191 1.00 96.69 101 THR A O 1
ATOM 823 N N . ASP A 1 102 ? -4.568 -3.806 2.036 1.00 96.38 102 ASP A N 1
ATOM 824 C CA . ASP A 1 102 ? -4.396 -4.666 3.210 1.00 96.38 102 ASP A CA 1
ATOM 825 C C . ASP A 1 102 ? -3.136 -4.287 4.003 1.00 96.38 102 ASP A C 1
ATOM 827 O O . ASP A 1 102 ? -3.123 -4.322 5.237 1.00 96.38 102 ASP A O 1
ATOM 831 N N . ASN A 1 103 ? -2.085 -3.859 3.298 1.00 96.44 103 ASN A N 1
ATOM 832 C CA . ASN A 1 103 ? -0.871 -3.350 3.908 1.00 96.44 103 ASN A CA 1
ATOM 833 C C . ASN A 1 103 ? -1.098 -2.027 4.653 1.00 96.44 103 ASN A C 1
ATOM 835 O O . ASN A 1 103 ? -0.603 -1.897 5.774 1.00 96.44 103 ASN A O 1
ATOM 839 N N . ASP A 1 104 ? -1.861 -1.088 4.085 1.00 95.62 104 ASP A N 1
ATOM 840 C CA . ASP A 1 104 ? -2.188 0.183 4.748 1.00 95.62 104 ASP A CA 1
ATOM 841 C C . ASP A 1 104 ? -2.939 -0.059 6.054 1.00 95.62 104 ASP A C 1
ATOM 843 O O . ASP A 1 104 ? -2.555 0.470 7.093 1.00 95.62 104 ASP A O 1
ATOM 847 N N . ILE A 1 105 ? -3.963 -0.915 6.021 1.00 97.06 105 ILE A N 1
ATOM 848 C CA . ILE A 1 105 ? -4.797 -1.220 7.191 1.00 97.06 105 ILE A CA 1
ATOM 849 C C . ILE A 1 105 ? -3.972 -1.892 8.281 1.00 97.06 105 ILE A C 1
ATOM 851 O O . ILE A 1 105 ? -4.023 -1.482 9.438 1.00 97.06 105 ILE A O 1
ATOM 855 N N . LYS A 1 106 ? -3.165 -2.895 7.925 1.00 96.56 106 LYS A N 1
ATOM 856 C CA . LYS A 1 106 ? -2.262 -3.565 8.868 1.00 96.56 106 LYS A CA 1
ATOM 857 C C . LYS A 1 106 ? -1.281 -2.573 9.504 1.00 96.56 106 LYS A C 1
ATOM 859 O O . LYS A 1 106 ? -1.034 -2.639 10.708 1.00 96.56 106 LYS A O 1
ATOM 864 N N . ASN A 1 107 ? -0.707 -1.661 8.717 1.00 96.06 107 ASN A N 1
ATOM 865 C CA . ASN A 1 107 ? 0.225 -0.655 9.229 1.00 96.06 107 ASN A CA 1
ATOM 866 C C . ASN A 1 107 ? -0.485 0.336 10.153 1.00 96.06 107 ASN A C 1
ATOM 868 O O . ASN A 1 107 ? -0.001 0.610 11.251 1.00 96.06 107 ASN A O 1
ATOM 872 N N . TYR A 1 108 ? -1.648 0.828 9.739 1.00 95.88 108 TYR A N 1
ATOM 873 C CA . TYR A 1 108 ? -2.458 1.750 10.521 1.00 95.88 108 TYR A CA 1
ATOM 874 C C . TYR A 1 108 ? -2.924 1.124 11.839 1.00 95.88 108 TYR A C 1
ATOM 876 O O . TYR A 1 108 ? -2.812 1.737 12.902 1.00 95.88 108 TYR A O 1
ATOM 884 N N . TRP A 1 109 ? -3.317 -0.151 11.804 1.00 95.94 109 TRP A N 1
ATOM 885 C CA . TRP A 1 109 ? -3.631 -0.921 12.999 1.00 95.94 109 TRP A CA 1
ATOM 886 C C . TRP A 1 109 ? -2.460 -0.955 13.978 1.00 95.94 109 TRP A C 1
ATOM 888 O O . TRP A 1 109 ? -2.598 -0.575 15.139 1.00 95.94 109 TRP A O 1
ATOM 898 N N . ASN A 1 110 ? -1.282 -1.364 13.507 1.00 95.19 110 ASN A N 1
ATOM 899 C CA . ASN A 1 110 ? -0.115 -1.533 14.369 1.00 95.19 110 ASN A CA 1
ATOM 900 C C . ASN A 1 110 ? 0.455 -0.213 14.905 1.00 95.19 110 ASN A C 1
ATOM 902 O O . ASN A 1 110 ? 1.085 -0.215 15.960 1.00 95.19 110 ASN A O 1
ATOM 906 N N . THR A 1 111 ? 0.244 0.900 14.202 1.00 93.12 111 THR A N 1
ATOM 907 C CA . THR A 1 111 ? 0.827 2.201 14.566 1.00 93.12 111 THR A CA 1
ATOM 908 C C . THR A 1 111 ? -0.135 3.112 15.325 1.00 93.12 111 THR A C 1
ATOM 910 O O . THR A 1 111 ? 0.321 3.902 16.153 1.00 93.12 111 THR A O 1
ATOM 913 N N . LYS A 1 112 ? -1.447 3.015 15.076 1.00 91.25 112 LYS A N 1
ATOM 914 C CA . LYS A 1 112 ? -2.457 3.941 15.612 1.00 91.25 112 LYS A CA 1
ATOM 915 C C . LYS A 1 112 ? -3.603 3.215 16.316 1.00 91.25 112 LYS A C 1
ATOM 917 O O . LYS A 1 112 ? -3.827 3.461 17.502 1.00 91.25 112 LYS A O 1
ATOM 922 N N . LEU A 1 113 ? -4.292 2.289 15.642 1.00 91.19 113 LEU A N 1
ATOM 923 C CA . LEU A 1 113 ? -5.545 1.742 16.184 1.00 91.19 113 LEU A CA 1
ATOM 924 C C . LEU A 1 113 ? -5.362 0.737 17.310 1.00 91.19 113 LEU A C 1
ATOM 926 O O . LEU A 1 113 ? -6.188 0.724 18.207 1.00 91.19 113 LEU A O 1
ATOM 930 N N . LYS A 1 114 ? -4.307 -0.084 17.328 1.00 89.56 114 LYS A N 1
ATOM 931 C CA . LYS A 1 114 ? -4.159 -1.135 18.351 1.00 89.56 114 LYS A CA 1
ATOM 932 C C . LYS A 1 114 ? -4.207 -0.562 19.771 1.00 89.56 114 LYS A C 1
ATOM 934 O O . LYS A 1 114 ? -4.840 -1.146 20.643 1.00 89.56 114 LYS A O 1
ATOM 939 N N . LYS A 1 115 ? -3.561 0.587 19.998 1.00 86.44 115 LYS A N 1
ATOM 940 C CA . LYS A 1 115 ? -3.590 1.276 21.298 1.00 86.44 115 LYS A CA 1
ATOM 941 C C . LYS A 1 115 ? -4.986 1.821 21.605 1.00 86.44 115 LYS A C 1
ATOM 943 O O . LYS A 1 115 ? -5.509 1.545 22.676 1.00 86.44 115 LYS A O 1
ATOM 948 N N . LYS A 1 116 ? -5.596 2.525 20.646 1.00 83.38 116 LYS A N 1
ATOM 949 C CA . LYS A 1 116 ? -6.956 3.080 20.748 1.00 83.38 116 LYS A CA 1
ATOM 950 C C . LYS A 1 116 ? -7.994 1.990 21.046 1.00 83.38 116 LYS A C 1
ATOM 952 O O . LYS A 1 116 ? -8.752 2.097 21.996 1.00 83.38 116 LYS A O 1
ATOM 957 N N . PHE A 1 117 ? -7.936 0.880 20.313 1.00 82.75 117 PHE A N 1
ATOM 958 C CA . PHE A 1 117 ? -8.803 -0.285 20.466 1.00 82.75 117 PHE A CA 1
ATOM 959 C C . PHE A 1 117 ? -8.700 -0.915 21.860 1.00 82.75 117 PHE A C 1
ATOM 961 O O . PHE A 1 117 ? -9.718 -1.193 22.486 1.00 82.75 117 PHE A O 1
ATOM 968 N N . LEU A 1 118 ? -7.480 -1.124 22.368 1.00 81.75 118 LEU A N 1
ATOM 969 C CA . LEU A 1 118 ? -7.283 -1.704 23.700 1.00 81.75 118 LEU A CA 1
ATOM 970 C C . LEU A 1 118 ? -7.788 -0.786 24.822 1.00 81.75 118 LEU A C 1
ATOM 972 O O . LEU A 1 118 ? -8.300 -1.287 25.817 1.00 81.75 118 LEU A O 1
ATOM 976 N N . LEU A 1 119 ? -7.659 0.532 24.659 1.00 79.06 119 LEU A N 1
ATOM 977 C CA . LEU A 1 119 ? -8.098 1.509 25.656 1.00 79.06 119 LEU A CA 1
ATOM 978 C C . LEU A 1 119 ? -9.616 1.742 25.630 1.00 79.06 119 LEU A C 1
ATOM 980 O O . LEU A 1 119 ? -10.221 1.884 26.686 1.00 79.06 119 LEU A O 1
ATOM 984 N N . GLU A 1 120 ? -10.237 1.767 24.449 1.00 71.69 120 GLU A N 1
ATOM 985 C CA . GLU A 1 120 ? -11.647 2.151 24.293 1.00 71.69 120 GLU A CA 1
ATOM 986 C C . GLU A 1 120 ? -12.614 0.954 24.319 1.00 71.69 120 GLU A C 1
ATOM 988 O O . GLU A 1 120 ? -13.722 1.071 24.838 1.00 71.69 120 GLU A O 1
ATOM 993 N N . LEU A 1 121 ? -12.228 -0.212 23.783 1.00 64.38 121 LEU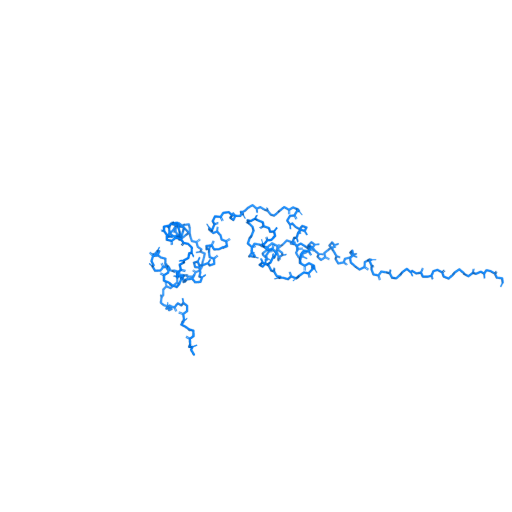 A N 1
ATOM 994 C CA . LEU A 1 121 ? -13.169 -1.321 23.556 1.00 64.38 121 LEU A CA 1
ATOM 995 C C . LEU A 1 121 ? -13.057 -2.458 24.577 1.00 64.38 121 LEU A C 1
ATOM 997 O O . LEU A 1 121 ? -14.074 -3.073 24.894 1.00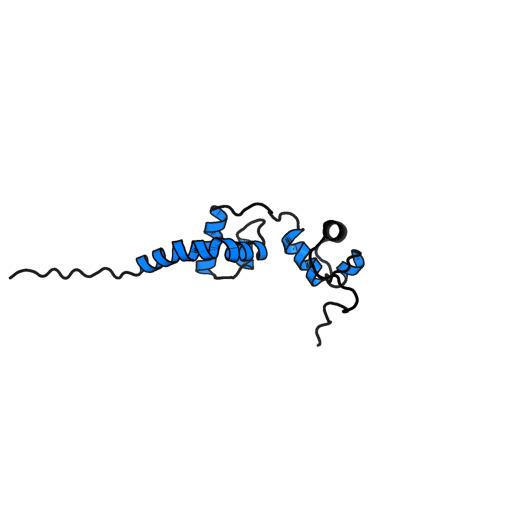 64.38 121 LEU A O 1
ATOM 1001 N N . VAL A 1 122 ? -11.879 -2.715 25.156 1.00 62.19 122 VAL A N 1
ATOM 1002 C CA . VAL A 1 122 ? -11.736 -3.748 26.203 1.00 62.19 122 VAL A CA 1
ATOM 1003 C C . VAL A 1 122 ? -12.550 -3.398 27.461 1.00 62.19 122 VAL A C 1
ATOM 1005 O O . VAL A 1 122 ? -13.301 -4.262 27.918 1.00 62.19 122 VAL A O 1
ATOM 1008 N N . PRO A 1 123 ? -12.531 -2.154 27.988 1.00 60.38 123 PRO A N 1
ATOM 1009 C CA . PRO A 1 123 ? -13.366 -1.802 29.140 1.00 60.38 123 PRO A CA 1
ATOM 1010 C C . PRO A 1 123 ? -14.871 -1.878 28.835 1.00 60.38 123 PRO A C 1
ATOM 1012 O O . PRO A 1 123 ? -15.642 -2.387 29.647 1.00 60.38 123 PRO A O 1
ATOM 1015 N N . ALA A 1 124 ? -15.294 -1.449 27.641 1.00 59.91 124 ALA A N 1
ATOM 1016 C CA . ALA A 1 124 ? -16.699 -1.464 27.231 1.00 59.91 124 ALA A CA 1
ATOM 1017 C C . ALA A 1 124 ? -17.258 -2.886 27.013 1.00 59.91 124 ALA A C 1
ATOM 1019 O O . ALA A 1 124 ? -18.441 -3.130 27.251 1.00 59.91 124 ALA A O 1
ATOM 1020 N N . MET A 1 125 ? -16.426 -3.842 26.579 1.00 57.16 125 MET A N 1
ATOM 1021 C CA . MET A 1 125 ? -16.814 -5.254 26.455 1.00 57.16 125 MET A CA 1
ATOM 1022 C C . MET A 1 125 ? -16.827 -5.985 27.806 1.00 57.16 125 MET A C 1
ATOM 1024 O O . MET A 1 125 ? -17.650 -6.880 27.997 1.00 57.16 125 MET A O 1
ATOM 1028 N N . LEU A 1 126 ? -15.974 -5.592 28.759 1.00 56.56 126 LEU A N 1
ATOM 1029 C CA . LEU A 1 126 ? -16.007 -6.119 30.129 1.00 56.56 126 LEU A CA 1
ATOM 1030 C C . LEU A 1 126 ? -17.241 -5.631 30.905 1.00 56.56 126 LEU A C 1
ATOM 1032 O O . LEU A 1 126 ? -17.858 -6.419 31.615 1.00 56.56 126 LEU A O 1
ATOM 1036 N N . GLN A 1 127 ? -17.668 -4.378 30.716 1.00 53.22 127 GLN A N 1
ATOM 1037 C CA . GLN A 1 127 ? -18.871 -3.849 31.376 1.00 53.22 127 GLN A CA 1
ATOM 1038 C C . GLN A 1 127 ? -20.174 -4.535 30.932 1.00 53.22 127 GLN A C 1
ATOM 1040 O O . GLN A 1 127 ? -21.109 -4.641 31.721 1.00 53.22 127 GLN A O 1
ATOM 1045 N N . LYS A 1 128 ? -20.248 -5.048 29.697 1.00 52.75 128 LYS A N 1
ATOM 1046 C CA . LYS A 1 128 ? -21.448 -5.734 29.180 1.00 52.75 128 LYS A CA 1
ATOM 1047 C C . LYS A 1 128 ? -21.643 -7.161 29.710 1.00 52.75 128 LYS A C 1
ATOM 1049 O O . LYS A 1 128 ? -22.697 -7.736 29.466 1.00 52.75 128 LYS A O 1
ATOM 1054 N N . ASN A 1 129 ? -20.668 -7.719 30.430 1.00 44.44 129 ASN A N 1
ATOM 1055 C CA . ASN A 1 129 ? -20.731 -9.069 31.003 1.00 44.44 129 ASN A CA 1
ATOM 1056 C C . ASN A 1 129 ? -21.022 -9.078 32.513 1.00 44.44 129 ASN A C 1
ATOM 1058 O O . ASN A 1 129 ? -20.711 -10.060 33.184 1.00 44.44 129 ASN A O 1
ATOM 1062 N N . HIS A 1 130 ? -21.611 -8.016 33.073 1.00 43.38 130 HIS A N 1
ATOM 1063 C CA . HIS A 1 130 ? -22.088 -8.077 34.452 1.00 43.38 130 HIS A CA 1
ATOM 1064 C C . HIS A 1 130 ? -23.432 -8.827 34.492 1.00 43.38 130 HIS A C 1
ATOM 1066 O O . HIS A 1 130 ? -24.409 -8.324 33.929 1.00 43.38 130 HIS A O 1
ATOM 1072 N N . PRO A 1 131 ? -23.537 -10.008 35.134 1.00 45.00 131 PRO A N 1
ATOM 1073 C CA . PRO A 1 131 ? -24.843 -10.567 35.447 1.00 45.00 131 PRO A CA 1
ATOM 1074 C C . PRO A 1 131 ? -25.577 -9.561 36.337 1.00 45.00 131 PRO A C 1
ATOM 1076 O O . PRO A 1 131 ? -24.984 -8.988 37.259 1.00 45.00 131 PRO A O 1
ATOM 1079 N N . GLN A 1 132 ? -26.847 -9.306 36.016 1.00 44.62 132 GLN A N 1
ATOM 1080 C CA . GLN A 1 132 ? -27.732 -8.494 36.842 1.00 44.62 132 GLN A CA 1
ATOM 1081 C C . GLN A 1 132 ? -27.708 -9.086 38.252 1.00 44.62 132 GLN A C 1
ATOM 1083 O O . GLN A 1 132 ? -28.051 -10.252 38.443 1.00 44.62 132 GLN A O 1
ATOM 1088 N N . ALA A 1 133 ? -27.228 -8.308 39.223 1.00 43.62 133 ALA A N 1
ATOM 1089 C CA . ALA A 1 133 ? -27.272 -8.706 40.616 1.00 43.62 133 ALA A CA 1
ATOM 1090 C C . ALA A 1 133 ? -28.744 -8.912 40.986 1.00 43.62 133 ALA A C 1
ATOM 1092 O O . ALA A 1 133 ? -29.528 -7.964 40.980 1.00 43.62 133 ALA A O 1
ATOM 1093 N N . ILE A 1 134 ? -29.124 -10.162 41.254 1.00 44.97 134 ILE A N 1
ATOM 1094 C CA . ILE A 1 134 ? -30.424 -10.493 41.826 1.00 44.97 134 ILE A CA 1
ATOM 1095 C C . ILE A 1 134 ? -30.429 -9.862 43.217 1.00 44.97 134 ILE A C 1
ATOM 1097 O O . ILE A 1 134 ? -29.775 -10.350 44.139 1.00 44.97 134 ILE A O 1
ATOM 1101 N N . THR A 1 135 ? -31.111 -8.731 43.357 1.00 45.53 135 THR A N 1
ATOM 1102 C CA . THR A 1 135 ? -31.375 -8.125 44.656 1.00 45.53 135 THR A CA 1
ATOM 1103 C C . THR A 1 135 ? -32.368 -9.028 45.378 1.00 45.53 135 THR A C 1
ATOM 1105 O O . THR A 1 135 ? -33.563 -9.001 45.089 1.00 45.53 135 THR A O 1
ATOM 1108 N N . TYR A 1 136 ? -31.883 -9.862 46.295 1.00 40.72 136 TYR A N 1
ATOM 1109 C CA . TYR A 1 136 ? -32.756 -10.524 47.255 1.00 40.72 136 TYR A CA 1
ATOM 1110 C C . TYR A 1 136 ? -33.252 -9.474 48.249 1.00 40.72 136 TYR A C 1
ATOM 1112 O O . TYR A 1 136 ? -32.509 -9.005 49.110 1.00 40.72 136 TYR A O 1
ATOM 1120 N N . SER A 1 137 ? -34.513 -9.082 48.095 1.00 46.75 137 SER A N 1
ATOM 1121 C CA . SER A 1 137 ? -35.240 -8.255 49.050 1.00 46.75 137 SER A CA 1
ATOM 1122 C C . SER A 1 137 ? -35.423 -9.039 50.351 1.00 46.75 137 SER A C 1
ATOM 1124 O O . SER A 1 137 ? -36.320 -9.878 50.452 1.00 46.75 137 SER A O 1
ATOM 1126 N N . LEU A 1 138 ? -34.570 -8.780 51.345 1.00 44.00 138 LEU A N 1
ATOM 1127 C CA . LEU A 1 138 ? -34.790 -9.210 52.726 1.00 44.00 138 LEU A CA 1
ATOM 1128 C C . LEU A 1 138 ? -36.050 -8.512 53.249 1.00 44.00 138 LEU A C 1
ATOM 1130 O O . LEU A 1 138 ? -36.019 -7.343 53.627 1.00 44.00 138 LEU A O 1
ATOM 1134 N N . HIS A 1 139 ? -37.172 -9.231 53.223 1.00 46.59 139 HIS A N 1
ATOM 1135 C CA . HIS A 1 139 ? -38.364 -8.846 53.963 1.00 46.59 139 HIS A CA 1
ATOM 1136 C C . HIS A 1 139 ? -38.058 -8.933 55.458 1.00 46.59 139 HIS A C 1
ATOM 1138 O O . HIS A 1 139 ? -37.582 -9.956 55.946 1.00 46.59 139 HIS A O 1
ATOM 1144 N N . HIS A 1 140 ? -38.328 -7.834 56.158 1.00 44.19 140 HIS A N 1
ATOM 1145 C CA . HIS A 1 140 ? -38.453 -7.794 57.607 1.00 44.19 140 HIS A CA 1
ATOM 1146 C C . HIS A 1 140 ? -39.505 -8.798 58.090 1.00 44.19 140 HIS A C 1
ATOM 1148 O O . HIS A 1 140 ? -40.634 -8.790 57.593 1.00 44.19 140 HIS A O 1
ATOM 1154 N N . ASN A 1 141 ? -39.132 -9.604 59.082 1.00 50.09 141 ASN A N 1
ATOM 1155 C CA . ASN A 1 141 ? -39.836 -9.716 60.363 1.00 50.09 141 ASN A CA 1
ATOM 1156 C C . ASN A 1 141 ? -38.943 -10.423 61.382 1.00 50.09 141 ASN A C 1
ATOM 1158 O O . ASN A 1 141 ? -38.413 -11.502 61.039 1.00 50.09 141 ASN A O 1
#

Sequenc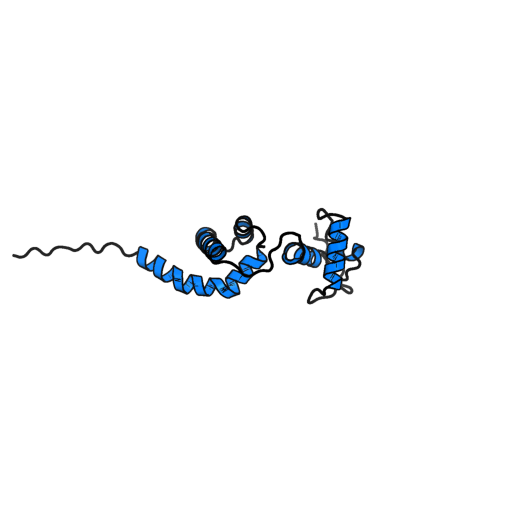e (141 aa):
MGRTPCCVKANVKKGHWTPEEDWKLKEYMEKNGTEGNWTTLPQKAGLRRCGKSCRLRWLNYLRPNIKHREFTDNEDRIICSLFASIGSRWSIIAGQLPGRTDNDIKNYWNTKLKKKFLLELVPAMLQKNHPQAITYSLHHN

pLDDT: mean 82.57, std 17.79, range [36.06, 97.5]

Nearest PDB structures (foldseek):
  6kks-assembly1_A  TM=9.636E-01  e=1.392E-08  Arabidopsis thaliana
  1h89-assembly1_C  TM=9.400E-01  e=1.137E-07  Mus musculus
  1h8a-assembly1_C  TM=9.349E-01  e=1.948E-07  Avian myeloblastosis virus
  1h88-assembly1_C  TM=9.371E-01  e=2.550E-07  Mus musculus
  3osg-assembly2_D  TM=8.910E-01  e=2.447E-06  Trichomonas vaginalis